Protein AF-A0A078IXD8-F1 (afdb_monomer_lite)

Sequence (171 aa):
MKLCVIGGDSLTDLERWVRKYFDGVKDGPKSMHAINPPKPIWDASKLHVIESVEGLTALQLVWMLPPYSENNHLEMPEVYLIEVLSNQSKESLYGFFKEKDWVADIEVSLEGHLGDYRSGGRLFSFSLYLTNSGLKKVTYSITHMPYFLHLYLSFEILCQELMITIDLTEV

Organism: Brassica napus (NCBI:txid3708)

pLDDT: mean 75.63, std 16.75, range [35.41, 97.75]

Secondary structure (DSSP, 8-state):
-------SS-HHHHHHHHHHHHTTPPP--S------PPSSSS-TTPEEEEE-SSS--EEEEEEEEPPPPTTTTTT-HHHHHHHHHT--STTSHHHHHHHTT-EEEEEEEEES-TT-TTSS-EEEEEEEEE-HHHHHHHHHHTTTHHHHHHHHH--TTSTTSEEEEEEE---

Foldseek 3Di:
DDDDDDDPDDPVVVVVVCCVPPVPPDDDDPDDDQPQQPPPVDDQVDEAEAEDPVQWWKKKKKFWAQADDPPCLVVPVVVVVQCQQQDCDCPHPNVVCVVVQFAPHKHWDKADDRPCNRDNTIMTMIMGGGDPRNVVVCVVQVVCVLVVCCVVPVDPPGSPRIYIYIHDYDD

Radius of gyration: 21.84 Å; chains: 1; bounding box: 55×35×58 Å

InterPro domains:
  IPR007863 Peptidase M16, C-terminal [PF05193] (1-139)
  IPR011249 Metalloenzyme, LuxS/M16 peptidase-like [SSF63411] (44-139)
  IPR050626 Peptidase M16 [PTHR43690] (1-151)

Structure (mmCIF, N/CA/C/O backbone):
data_AF-A0A078IXD8-F1
#
_entry.id   AF-A0A078IXD8-F1
#
loop_
_atom_site.group_PDB
_atom_site.id
_atom_site.type_symbol
_atom_site.label_atom_id
_atom_site.label_alt_id
_atom_site.label_comp_id
_atom_site.label_asym_id
_atom_site.label_entity_id
_atom_site.label_seq_id
_atom_site.pdbx_PDB_ins_code
_atom_site.Cartn_x
_atom_site.Cartn_y
_atom_site.Cartn_z
_atom_site.occupancy
_atom_site.B_iso_or_equiv
_atom_site.auth_seq_id
_atom_site.auth_comp_id
_atom_site.auth_asym_id
_atom_site.auth_atom_id
_atom_site.pdbx_PDB_model_num
ATOM 1 N N . MET A 1 1 ? 8.658 -3.491 -25.432 1.00 74.88 1 MET A N 1
ATOM 2 C CA . MET A 1 1 ? 9.261 -4.406 -24.436 1.00 74.88 1 MET A CA 1
ATOM 3 C C . MET A 1 1 ? 10.219 -3.601 -23.563 1.00 74.88 1 MET A C 1
ATOM 5 O O . MET A 1 1 ? 10.800 -2.657 -24.082 1.00 74.88 1 MET A O 1
ATOM 9 N N . LYS A 1 2 ? 10.357 -3.919 -22.270 1.00 84.88 2 LYS A N 1
ATOM 10 C CA . LYS A 1 2 ? 11.410 -3.371 -21.392 1.00 84.88 2 LYS A CA 1
ATOM 11 C C . LYS A 1 2 ? 12.327 -4.537 -20.995 1.00 84.88 2 LYS A C 1
ATOM 13 O O . LYS A 1 2 ? 11.805 -5.599 -20.674 1.00 84.88 2 LYS A O 1
ATOM 18 N N . LEU A 1 3 ? 13.646 -4.357 -21.050 1.00 90.38 3 LEU A N 1
ATOM 19 C CA . LEU A 1 3 ? 14.651 -5.366 -20.690 1.00 90.38 3 LEU A CA 1
ATOM 20 C C . LEU A 1 3 ? 15.653 -4.734 -19.719 1.00 90.38 3 LEU A C 1
ATOM 22 O O . LEU A 1 3 ? 16.122 -3.626 -19.967 1.00 90.38 3 LEU A O 1
ATOM 26 N N . CYS A 1 4 ? 15.981 -5.442 -18.642 1.00 93.62 4 CYS A N 1
ATOM 27 C CA . CYS A 1 4 ? 17.059 -5.092 -17.722 1.00 93.62 4 CYS A CA 1
ATOM 28 C C . CYS A 1 4 ? 18.039 -6.270 -17.670 1.00 93.62 4 CYS A C 1
ATOM 30 O O . CYS A 1 4 ? 17.603 -7.414 -17.540 1.00 93.62 4 CYS A O 1
ATOM 32 N N . VAL A 1 5 ? 19.339 -6.001 -17.800 1.00 93.12 5 VAL A N 1
ATOM 33 C CA . VAL A 1 5 ? 20.407 -7.007 -17.711 1.00 93.12 5 VAL A CA 1
ATOM 34 C C . VAL A 1 5 ? 21.386 -6.565 -16.634 1.00 93.12 5 VAL A C 1
ATOM 36 O O . VAL A 1 5 ? 21.842 -5.424 -16.648 1.00 93.12 5 VAL A O 1
ATOM 39 N N . ILE A 1 6 ? 21.698 -7.470 -15.708 1.00 94.88 6 ILE A N 1
ATOM 40 C CA . ILE A 1 6 ? 22.626 -7.240 -14.598 1.00 94.88 6 ILE A CA 1
ATOM 41 C C . ILE A 1 6 ? 23.730 -8.292 -14.698 1.00 94.88 6 ILE A C 1
ATOM 43 O O . ILE A 1 6 ? 23.442 -9.483 -14.806 1.00 94.88 6 ILE A O 1
ATOM 47 N N . GLY A 1 7 ? 24.986 -7.855 -14.671 1.00 94.69 7 GLY A N 1
ATOM 48 C CA . GLY A 1 7 ? 26.160 -8.721 -14.748 1.00 94.69 7 GLY A CA 1
ATOM 49 C C . GLY A 1 7 ? 27.401 -8.021 -14.201 1.00 94.69 7 GLY A C 1
ATOM 50 O O . GLY A 1 7 ? 27.381 -6.812 -13.982 1.00 94.69 7 GLY A O 1
ATOM 51 N N . GLY A 1 8 ? 28.462 -8.791 -13.950 1.00 96.25 8 GLY A N 1
ATOM 52 C CA . GLY A 1 8 ? 29.749 -8.260 -13.478 1.00 96.25 8 GLY A CA 1
ATOM 53 C C . GLY A 1 8 ? 30.640 -7.695 -14.590 1.00 96.25 8 GLY A C 1
ATOM 54 O O . GLY A 1 8 ? 31.680 -7.110 -14.300 1.00 96.25 8 GLY A O 1
ATOM 55 N N . ASP A 1 9 ? 30.251 -7.892 -15.850 1.00 97.50 9 ASP A N 1
ATOM 56 C CA . ASP A 1 9 ? 30.973 -7.418 -17.027 1.00 97.50 9 ASP A CA 1
ATOM 57 C C . ASP A 1 9 ? 30.812 -5.906 -17.247 1.00 97.50 9 ASP A C 1
ATOM 59 O O 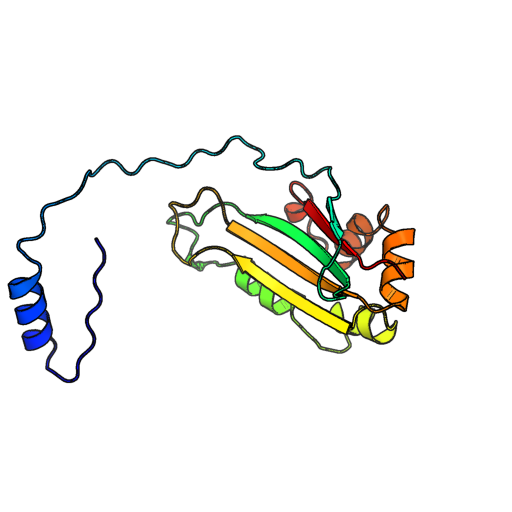. ASP A 1 9 ? 29.956 -5.239 -16.661 1.00 97.50 9 ASP A O 1
ATOM 63 N N . SER A 1 10 ? 31.636 -5.353 -18.140 1.00 97.50 10 SER A N 1
ATOM 64 C CA . SER A 1 10 ? 31.541 -3.941 -18.504 1.00 97.50 10 SER A CA 1
ATOM 65 C C . SER A 1 10 ? 30.205 -3.622 -19.188 1.00 97.50 10 SER A C 1
ATOM 67 O O . SER A 1 10 ? 29.642 -4.455 -19.900 1.00 97.50 10 SER A O 1
ATOM 69 N N . LEU A 1 11 ? 29.721 -2.380 -19.051 1.00 97.56 11 LEU A N 1
ATOM 70 C CA . LEU A 1 11 ? 28.500 -1.931 -19.738 1.00 97.56 11 LEU A CA 1
ATOM 71 C C . LEU A 1 11 ? 28.574 -2.141 -21.257 1.00 97.56 11 LEU A C 1
ATOM 73 O O . LEU A 1 11 ? 27.574 -2.491 -21.875 1.00 97.56 11 LEU A O 1
ATOM 77 N N . THR A 1 12 ? 29.763 -1.996 -21.845 1.00 97.75 12 THR A N 1
ATOM 78 C CA . THR A 1 12 ? 30.008 -2.247 -23.269 1.00 97.75 12 THR A CA 1
ATOM 79 C C . THR A 1 12 ? 29.774 -3.711 -23.641 1.00 97.75 12 THR A C 1
ATOM 81 O O . THR A 1 12 ? 29.165 -4.006 -24.672 1.00 97.75 12 THR A O 1
ATOM 84 N N . ASP A 1 13 ? 30.244 -4.647 -22.813 1.00 97.69 13 ASP A N 1
ATOM 85 C CA . ASP A 1 13 ? 30.052 -6.079 -23.047 1.00 97.69 13 ASP A CA 1
ATOM 86 C C . ASP A 1 13 ? 28.582 -6.475 -22.879 1.00 97.69 13 ASP A C 1
ATOM 88 O O . ASP A 1 13 ? 28.047 -7.203 -23.724 1.00 97.69 13 ASP A O 1
ATOM 92 N N . LEU A 1 14 ? 27.922 -5.937 -21.848 1.00 97.69 14 LEU A N 1
ATOM 93 C CA . LEU A 1 14 ? 26.495 -6.139 -21.604 1.00 97.69 14 LEU A CA 1
ATOM 94 C C . LEU A 1 14 ? 25.646 -5.587 -22.759 1.00 97.69 14 LEU A C 1
ATOM 96 O O . LEU A 1 14 ? 24.780 -6.299 -23.269 1.00 97.69 14 LEU A O 1
ATOM 100 N N . GLU A 1 15 ? 25.922 -4.370 -23.239 1.00 96.88 15 GLU A N 1
ATOM 101 C CA . GLU A 1 15 ? 25.230 -3.786 -24.396 1.00 96.88 15 GLU A CA 1
ATOM 102 C C . GLU A 1 15 ? 25.420 -4.649 -25.648 1.00 96.88 15 GLU A C 1
ATOM 104 O O . GLU A 1 15 ? 24.452 -4.960 -26.349 1.00 96.88 15 GLU A O 1
ATOM 109 N N . ARG A 1 16 ? 26.657 -5.087 -25.920 1.00 97.50 16 ARG A N 1
ATOM 110 C CA . ARG A 1 16 ? 26.962 -5.951 -27.068 1.00 97.50 16 ARG A CA 1
ATOM 111 C C . ARG A 1 16 ? 26.147 -7.242 -27.027 1.00 97.50 16 ARG A C 1
ATOM 113 O O . ARG A 1 16 ? 25.663 -7.685 -28.068 1.00 97.50 16 ARG A O 1
ATOM 120 N N . TRP A 1 17 ? 25.998 -7.863 -25.858 1.00 96.62 17 TRP A N 1
ATOM 121 C CA . TRP A 1 17 ? 25.182 -9.069 -25.713 1.00 96.62 17 TRP A CA 1
ATOM 122 C C . TRP A 1 17 ? 23.694 -8.786 -25.886 1.00 96.62 17 TRP A C 1
ATOM 124 O O . TRP A 1 17 ? 23.031 -9.534 -26.602 1.00 96.62 17 TRP A O 1
ATOM 134 N N . VAL A 1 18 ? 23.182 -7.698 -25.303 1.00 96.81 18 VAL A N 1
ATOM 135 C CA . VAL A 1 18 ? 21.783 -7.289 -25.485 1.00 96.81 18 VAL A CA 1
ATOM 136 C C . VAL A 1 18 ? 21.466 -7.133 -26.969 1.00 96.81 18 VAL A C 1
ATOM 138 O O . VAL A 1 18 ? 20.537 -7.768 -27.458 1.00 96.81 18 VAL A O 1
ATOM 141 N N . ARG A 1 19 ? 22.286 -6.388 -27.713 1.00 95.81 19 ARG A N 1
ATOM 142 C CA . ARG A 1 19 ? 22.107 -6.223 -29.162 1.00 95.81 19 ARG A CA 1
ATOM 143 C C . ARG A 1 19 ? 22.148 -7.558 -29.896 1.00 95.81 19 ARG A C 1
ATOM 145 O O . ARG A 1 19 ? 21.222 -7.906 -30.622 1.00 95.81 19 ARG A O 1
ATOM 152 N N . LYS A 1 20 ? 23.181 -8.366 -29.630 1.00 96.94 20 LYS A N 1
ATOM 153 C CA . LYS A 1 20 ? 23.372 -9.672 -30.277 1.00 96.94 20 LYS A CA 1
ATOM 154 C C . LYS A 1 20 ? 22.151 -10.588 -30.144 1.00 96.94 20 LYS A C 1
ATOM 156 O O . L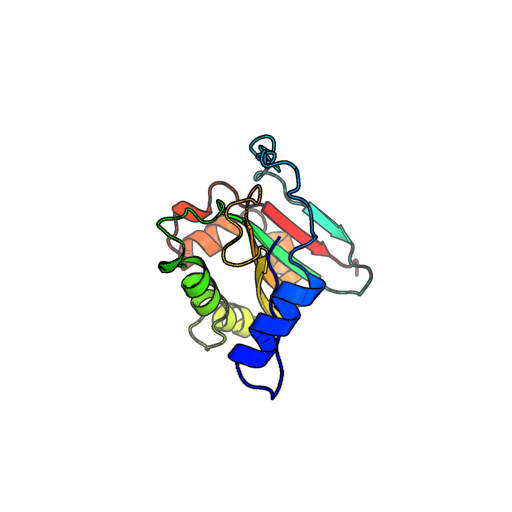YS A 1 20 ? 21.834 -11.293 -31.099 1.00 96.94 20 LYS A O 1
ATOM 161 N N . TYR A 1 21 ? 21.511 -10.621 -28.977 1.00 95.50 21 TYR A N 1
ATOM 162 C CA . TYR A 1 21 ? 20.436 -11.577 -28.701 1.00 95.50 21 TYR A CA 1
ATOM 163 C C . TYR A 1 21 ? 19.025 -10.995 -28.847 1.00 95.50 21 TYR A C 1
ATOM 165 O O . TYR A 1 21 ? 18.096 -11.763 -29.089 1.00 95.50 21 TYR A O 1
ATOM 173 N N . PHE A 1 22 ? 18.847 -9.675 -28.740 1.00 94.56 22 PHE A N 1
ATOM 174 C CA . PHE A 1 22 ? 17.521 -9.047 -28.709 1.00 94.56 22 PHE A CA 1
ATOM 175 C C . PHE A 1 22 ? 17.220 -8.115 -29.893 1.00 94.56 22 PHE A C 1
ATOM 177 O O . PHE A 1 22 ? 16.048 -7.795 -30.087 1.00 94.56 22 PHE A O 1
ATOM 184 N N . ASP A 1 23 ? 18.192 -7.746 -30.742 1.00 93.75 23 ASP A N 1
ATOM 185 C CA . ASP A 1 23 ? 17.931 -6.875 -31.911 1.00 93.75 23 ASP A CA 1
ATOM 186 C C . ASP A 1 23 ? 16.960 -7.510 -32.924 1.00 93.75 23 ASP A C 1
ATOM 188 O O . ASP A 1 23 ? 16.258 -6.812 -33.653 1.00 93.75 23 ASP A O 1
ATOM 192 N N . GLY A 1 24 ? 16.885 -8.844 -32.968 1.00 93.12 24 GLY A N 1
ATOM 193 C CA . GLY A 1 24 ? 15.976 -9.575 -33.857 1.00 93.12 24 GLY A CA 1
ATOM 194 C C . GLY A 1 24 ? 14.512 -9.617 -33.398 1.00 93.12 24 GLY A C 1
ATOM 195 O O . GLY A 1 24 ? 13.671 -10.178 -34.107 1.00 93.12 24 GLY A O 1
ATOM 196 N N . VAL A 1 25 ? 14.184 -9.078 -32.219 1.00 91.50 25 VAL A N 1
ATOM 197 C CA . VAL A 1 25 ? 12.817 -9.101 -31.683 1.00 91.50 25 VAL A CA 1
ATOM 198 C C . VAL A 1 25 ? 11.955 -8.093 -32.443 1.00 91.50 25 VAL A C 1
ATOM 200 O O . VAL A 1 25 ? 12.203 -6.892 -32.412 1.00 91.50 25 VAL A O 1
ATOM 203 N N . LYS A 1 26 ? 10.919 -8.586 -33.129 1.00 89.50 26 LYS A N 1
ATOM 204 C CA . LYS A 1 26 ? 9.980 -7.743 -33.880 1.00 89.50 26 LYS A CA 1
ATOM 205 C C . LYS A 1 26 ? 9.146 -6.877 -32.938 1.00 89.50 26 LYS A C 1
ATOM 207 O O . LYS A 1 26 ? 8.726 -7.333 -31.874 1.00 89.50 26 LYS A O 1
ATOM 212 N N . ASP A 1 27 ? 8.832 -5.666 -33.387 1.00 85.44 27 ASP A N 1
ATOM 213 C CA . ASP A 1 27 ? 7.877 -4.802 -32.702 1.00 85.44 27 ASP A CA 1
ATOM 214 C C . ASP A 1 27 ? 6.507 -5.484 -32.589 1.00 85.44 27 ASP A C 1
ATOM 216 O O . ASP A 1 27 ? 5.971 -6.031 -33.556 1.00 85.44 27 ASP A O 1
ATOM 220 N N . GLY A 1 28 ? 5.931 -5.426 -31.388 1.00 78.31 28 GLY A N 1
ATOM 221 C CA . GLY A 1 28 ? 4.533 -5.774 -31.167 1.00 78.31 28 GLY A CA 1
ATOM 222 C C . GLY A 1 28 ? 3.583 -4.668 -31.648 1.00 78.31 28 GLY A C 1
ATOM 223 O O . GLY A 1 28 ? 4.025 -3.598 -32.081 1.00 78.31 28 GLY A O 1
ATOM 224 N N . PRO A 1 29 ? 2.262 -4.884 -31.543 1.00 79.62 29 PRO A N 1
ATOM 225 C CA . PRO A 1 29 ? 1.269 -3.854 -31.828 1.00 79.62 29 PRO A CA 1
ATOM 226 C C . PRO A 1 29 ? 1.564 -2.571 -31.036 1.00 79.62 29 PRO A C 1
ATOM 228 O O . PRO A 1 29 ? 1.723 -2.608 -29.816 1.00 79.62 29 PRO A O 1
ATOM 23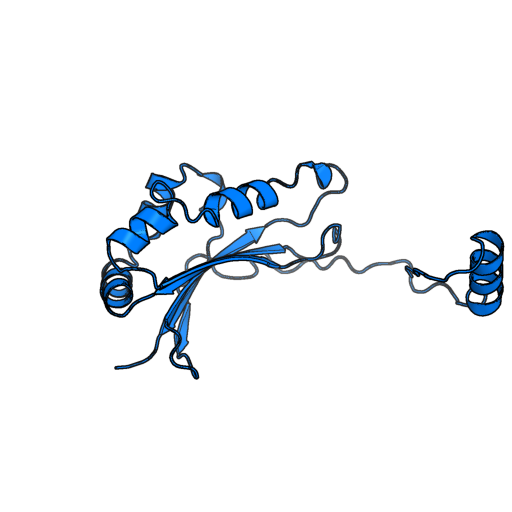1 N N . LYS A 1 30 ? 1.632 -1.425 -31.728 1.00 69.06 30 LYS A N 1
ATOM 232 C CA . LYS A 1 30 ? 1.873 -0.111 -31.100 1.00 69.06 30 LYS A CA 1
ATOM 233 C C . LYS A 1 30 ? 0.645 0.431 -30.364 1.00 69.06 30 LYS A C 1
ATOM 235 O O . LYS A 1 30 ? 0.781 1.305 -29.512 1.00 69.06 30 LYS A O 1
ATOM 240 N N . SER A 1 31 ? -0.549 -0.064 -30.697 1.00 65.19 31 SER A N 1
ATOM 241 C CA . SER A 1 31 ? -1.790 0.326 -30.037 1.00 65.19 31 SER A CA 1
ATOM 242 C C . SER A 1 31 ? -1.926 -0.420 -28.718 1.00 65.19 31 SER A C 1
ATOM 244 O O . SER A 1 31 ? -2.282 -1.597 -28.672 1.00 65.19 31 SER A O 1
ATOM 246 N N . MET A 1 32 ? -1.638 0.289 -27.641 1.00 59.81 32 MET A N 1
ATOM 247 C CA . MET A 1 32 ? -1.989 -0.139 -26.301 1.00 59.81 32 MET A CA 1
ATOM 248 C C . MET A 1 32 ? -3.493 0.075 -26.116 1.00 59.81 32 MET A C 1
ATOM 250 O O . MET A 1 32 ? -3.986 1.180 -26.340 1.00 59.81 32 MET A O 1
ATOM 254 N N . HIS A 1 33 ? -4.236 -0.968 -25.752 1.00 62.53 33 HIS A N 1
ATOM 255 C CA . HIS A 1 33 ? -5.642 -0.799 -25.402 1.00 62.53 33 HIS A CA 1
ATOM 256 C C . HIS A 1 33 ? -5.714 -0.006 -24.099 1.00 62.53 33 HIS A C 1
ATOM 258 O O . HIS A 1 33 ? -5.255 -0.482 -23.063 1.00 62.53 33 HIS A O 1
ATOM 264 N N . ALA A 1 34 ? -6.259 1.209 -24.153 1.00 61.84 34 ALA A N 1
ATOM 265 C CA . ALA A 1 34 ? -6.650 1.908 -22.941 1.00 61.84 34 ALA A CA 1
ATOM 266 C C . ALA A 1 34 ? -7.716 1.053 -22.246 1.00 61.84 34 ALA A C 1
ATOM 268 O O . ALA A 1 34 ? -8.784 0.804 -22.812 1.00 61.84 34 ALA A O 1
ATOM 269 N N . ILE A 1 35 ? -7.404 0.558 -21.049 1.00 64.19 35 ILE A N 1
ATOM 270 C CA . ILE A 1 35 ? -8.396 -0.100 -20.209 1.00 64.19 35 ILE A CA 1
ATOM 271 C C . ILE A 1 35 ? -9.262 1.027 -19.654 1.00 64.19 35 ILE A C 1
ATOM 273 O O . ILE A 1 35 ? -8.840 1.767 -18.772 1.00 64.19 35 ILE A O 1
ATOM 277 N N . ASN A 1 36 ? -10.457 1.178 -20.219 1.00 65.62 36 ASN A N 1
ATOM 278 C CA . ASN A 1 36 ? -11.477 2.106 -19.744 1.00 65.62 36 ASN A CA 1
ATOM 279 C C . ASN A 1 36 ? -12.536 1.288 -18.999 1.00 65.62 36 ASN A C 1
ATOM 281 O O . ASN A 1 36 ? -13.545 0.918 -19.608 1.00 65.62 36 ASN A O 1
ATOM 285 N N . PRO A 1 37 ? -12.301 0.921 -17.727 1.00 64.88 37 PRO A N 1
ATOM 286 C CA . PRO A 1 37 ? -13.302 0.190 -16.975 1.00 64.88 37 PRO A CA 1
ATOM 287 C C . PRO A 1 37 ? -14.555 1.069 -16.803 1.00 64.88 37 PRO A C 1
ATOM 289 O O . PRO A 1 37 ? -14.443 2.302 -16.773 1.00 64.88 37 PRO A O 1
ATOM 292 N N . PRO A 1 38 ? -15.753 0.468 -16.706 1.00 65.38 38 PRO A N 1
ATOM 293 C CA . PRO A 1 38 ? -16.954 1.213 -16.353 1.00 65.38 38 PRO A CA 1
ATOM 294 C C . PRO A 1 38 ? -16.732 1.939 -15.021 1.00 65.38 38 PRO A C 1
ATOM 296 O O . PRO A 1 38 ? -16.156 1.376 -14.092 1.00 65.38 38 PRO A O 1
ATOM 299 N N . LYS A 1 39 ? -17.154 3.204 -14.949 1.00 68.06 39 LYS A N 1
ATOM 300 C CA . LYS A 1 39 ? -17.060 4.014 -13.732 1.00 68.06 39 LYS A CA 1
ATOM 301 C C . LYS A 1 39 ? -18.438 4.117 -13.066 1.00 68.06 39 LYS A C 1
ATOM 303 O O . LYS A 1 39 ? -19.379 4.509 -13.763 1.00 68.06 39 LYS A O 1
ATOM 308 N N . PRO A 1 40 ? -18.559 3.827 -11.756 1.00 67.88 40 PRO A N 1
ATOM 309 C CA . PRO A 1 40 ? -17.518 3.301 -10.863 1.00 67.88 40 PRO A CA 1
ATOM 310 C C . PRO A 1 40 ? -17.296 1.785 -11.059 1.00 67.88 40 PRO A C 1
ATOM 312 O O . PRO A 1 40 ? -18.206 1.076 -11.488 1.00 67.88 40 PRO A O 1
ATOM 315 N N . ILE A 1 41 ? -16.089 1.284 -10.755 1.00 68.88 41 ILE A N 1
ATOM 316 C CA . ILE A 1 41 ? -15.757 -0.154 -10.892 1.00 68.88 41 ILE A CA 1
ATOM 317 C C . ILE A 1 41 ? -16.507 -0.994 -9.842 1.00 68.88 41 ILE A C 1
ATOM 319 O O . ILE A 1 41 ? -16.845 -2.149 -10.096 1.00 68.88 41 ILE A O 1
ATOM 323 N N . TRP A 1 42 ? -16.813 -0.398 -8.688 1.00 72.38 42 TRP A N 1
ATOM 324 C CA . TRP A 1 42 ? -17.646 -0.974 -7.635 1.00 72.38 42 TRP A CA 1
ATOM 325 C C . TRP A 1 42 ? -18.631 0.056 -7.081 1.00 72.38 42 TRP A C 1
ATOM 327 O O . TRP A 1 42 ? -18.502 1.259 -7.294 1.00 72.38 42 TRP A O 1
ATOM 337 N N . ASP A 1 43 ? -19.616 -0.424 -6.332 1.00 73.75 43 ASP A N 1
ATOM 338 C CA . ASP A 1 43 ? -20.565 0.429 -5.628 1.00 73.75 43 ASP A CA 1
ATOM 339 C C . ASP A 1 43 ? -19.996 0.817 -4.256 1.00 73.75 43 ASP A C 1
ATOM 341 O O . ASP A 1 43 ? -20.024 0.023 -3.318 1.00 73.75 43 ASP A O 1
ATOM 345 N N . ALA A 1 44 ? -19.483 2.044 -4.139 1.00 67.62 44 ALA A N 1
ATOM 346 C CA . ALA A 1 44 ? -18.911 2.572 -2.896 1.00 67.62 44 ALA A CA 1
ATOM 347 C C . ALA A 1 44 ? -19.937 2.696 -1.747 1.00 67.62 44 ALA A C 1
ATOM 349 O O . ALA A 1 44 ? -19.571 2.946 -0.606 1.00 67.62 44 ALA A O 1
ATOM 350 N N . SER A 1 45 ? -21.235 2.508 -2.011 1.00 65.88 45 SER A N 1
ATOM 351 C CA . SER A 1 45 ? -22.255 2.493 -0.957 1.00 65.88 45 SER A CA 1
ATOM 352 C C . SER A 1 45 ? -22.432 1.124 -0.289 1.00 65.88 45 SER A C 1
ATOM 354 O O . SER A 1 45 ? -23.207 1.005 0.664 1.00 65.88 45 SER A O 1
ATOM 356 N N . LYS A 1 46 ? -21.733 0.083 -0.765 1.00 69.56 46 LYS A N 1
ATOM 357 C CA . LYS A 1 46 ? -21.900 -1.287 -0.271 1.00 69.56 46 LYS A CA 1
ATOM 358 C C . LYS A 1 46 ? -20.827 -1.694 0.731 1.00 69.56 46 LYS A C 1
ATOM 360 O O . LYS A 1 46 ? -19.629 -1.544 0.508 1.00 69.56 46 LYS A O 1
ATOM 365 N N . LEU A 1 47 ? -21.311 -2.281 1.822 1.00 74.88 47 LEU A N 1
ATOM 366 C CA . LEU A 1 47 ? -20.520 -3.048 2.770 1.00 74.88 47 LEU A CA 1
ATOM 367 C C . LEU A 1 47 ? -20.425 -4.494 2.279 1.00 74.88 47 LEU A C 1
ATOM 369 O O . LEU A 1 47 ? -21.454 -5.146 2.079 1.00 74.88 47 LEU A O 1
ATOM 373 N N . HIS A 1 48 ? -19.209 -5.000 2.130 1.00 77.81 48 HIS A N 1
ATOM 374 C CA . HIS A 1 48 ? -18.961 -6.400 1.813 1.00 77.81 48 HIS A CA 1
ATOM 375 C C . HIS A 1 48 ? -18.586 -7.148 3.087 1.00 77.81 48 HIS A C 1
ATOM 377 O O . HIS A 1 48 ? -17.591 -6.817 3.717 1.00 77.81 48 HIS A O 1
ATOM 383 N N . VAL A 1 49 ? -19.383 -8.142 3.477 1.00 81.25 49 VAL A N 1
ATOM 384 C CA . VAL A 1 49 ? -19.047 -9.042 4.587 1.00 81.25 49 VAL A CA 1
ATOM 385 C C . VAL A 1 49 ? -18.606 -10.371 3.994 1.00 81.25 49 VAL A C 1
ATOM 387 O O . VAL A 1 49 ? -19.320 -10.944 3.170 1.00 81.25 49 VAL A O 1
ATOM 390 N N . ILE A 1 50 ? -17.419 -10.815 4.378 1.00 83.25 50 ILE A N 1
ATOM 391 C CA . ILE A 1 50 ? -16.771 -12.041 3.920 1.00 83.25 50 ILE A CA 1
ATOM 392 C C . ILE A 1 50 ? -16.543 -12.920 5.153 1.00 83.25 50 ILE A C 1
ATOM 394 O O . ILE A 1 50 ? -16.373 -12.403 6.255 1.00 83.25 50 ILE A O 1
ATOM 398 N N . GLU A 1 51 ? -16.646 -14.235 4.980 1.00 81.56 51 GLU A N 1
ATOM 399 C CA . GLU A 1 51 ? -16.365 -15.196 6.043 1.00 81.56 51 GLU A CA 1
ATOM 400 C C . GLU A 1 51 ? -14.916 -15.676 5.938 1.00 81.56 51 GLU A C 1
ATOM 402 O O . GLU A 1 51 ? -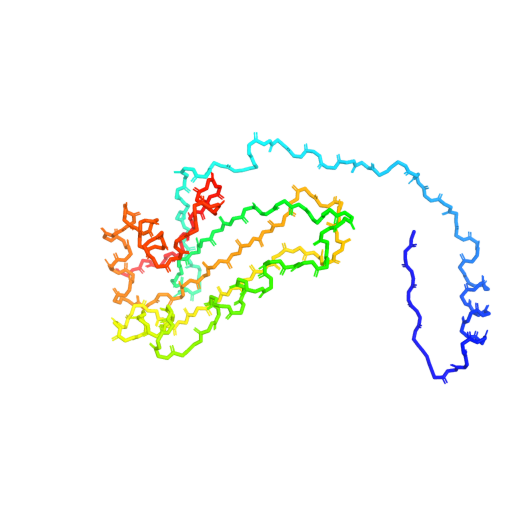14.491 -16.161 4.881 1.00 81.56 51 GLU A O 1
ATOM 407 N N . SER A 1 52 ? -14.175 -15.562 7.040 1.00 80.56 52 SER A N 1
ATOM 408 C CA . SER A 1 52 ? -12.752 -15.883 7.051 1.00 80.56 52 SER A CA 1
ATOM 409 C C . SER A 1 52 ? -12.539 -17.375 7.227 1.00 80.56 52 SER A C 1
ATOM 411 O O . SER A 1 52 ? -13.003 -17.976 8.196 1.00 80.56 52 SER A O 1
ATOM 413 N N . VAL A 1 53 ? -11.750 -17.977 6.339 1.00 79.88 53 VAL A N 1
ATOM 414 C CA . VAL A 1 53 ? -11.389 -19.399 6.447 1.00 79.88 53 VAL A CA 1
ATOM 415 C C . VAL A 1 53 ? -10.340 -19.631 7.544 1.00 79.88 53 VAL A C 1
ATOM 417 O O . VAL A 1 53 ? -10.311 -20.695 8.159 1.00 79.88 53 VAL A O 1
ATOM 420 N N . GLU A 1 54 ? -9.487 -18.641 7.817 1.00 76.81 54 GLU A N 1
ATOM 421 C CA . GLU A 1 54 ? -8.319 -18.780 8.703 1.00 76.81 54 GLU A CA 1
ATOM 422 C C . GLU A 1 54 ? -8.525 -18.166 10.096 1.00 76.81 54 GLU A C 1
ATOM 424 O O . GLU A 1 54 ? -7.588 -18.073 10.888 1.00 76.81 54 GLU A O 1
ATOM 429 N N . GLY A 1 55 ? -9.753 -17.762 10.432 1.00 71.56 55 GLY A N 1
ATOM 430 C CA . GLY A 1 55 ? -10.045 -17.165 11.736 1.00 71.56 55 GLY A CA 1
ATOM 431 C C . GLY A 1 55 ? -9.573 -15.724 11.889 1.00 71.56 55 GLY A C 1
ATOM 432 O O . GLY A 1 55 ? -9.498 -15.225 13.013 1.00 71.56 55 GLY A O 1
ATOM 433 N N . LEU A 1 56 ? -9.252 -15.056 10.783 1.00 78.06 56 LEU A N 1
ATOM 434 C CA . LEU A 1 56 ? -8.805 -13.677 10.786 1.00 78.06 56 LEU A CA 1
ATOM 435 C C . LEU A 1 56 ? -10.016 -12.743 10.772 1.00 78.06 56 LEU A C 1
ATOM 437 O O . LEU A 1 56 ? -10.899 -12.853 9.933 1.00 78.06 56 LEU A O 1
ATOM 441 N N . THR A 1 57 ? -10.058 -11.805 11.714 1.00 86.44 57 THR A N 1
ATOM 442 C CA . THR A 1 57 ? -11.094 -10.772 11.737 1.00 86.44 57 THR A CA 1
ATOM 443 C C . THR A 1 57 ? -10.481 -9.443 11.330 1.00 86.44 57 THR A C 1
ATOM 445 O O . THR A 1 57 ? -9.633 -8.906 12.047 1.00 86.44 57 THR A O 1
ATOM 448 N N . ALA A 1 58 ? -10.917 -8.889 10.203 1.00 87.12 58 ALA A N 1
ATOM 449 C CA . ALA A 1 58 ? -10.390 -7.628 9.698 1.00 87.12 58 ALA A CA 1
ATOM 450 C C . ALA A 1 58 ? -11.490 -6.699 9.194 1.00 87.12 58 ALA A C 1
ATOM 452 O O . ALA A 1 58 ? -12.469 -7.121 8.584 1.00 87.12 58 ALA A O 1
ATOM 453 N N . LEU A 1 59 ? -11.294 -5.405 9.433 1.00 86.94 59 LEU A N 1
ATOM 454 C CA . LEU A 1 59 ? -12.014 -4.336 8.752 1.00 86.94 59 LEU A CA 1
ATOM 455 C C . LEU A 1 59 ? -11.060 -3.704 7.744 1.00 86.94 59 LEU A C 1
ATOM 457 O O . LEU A 1 59 ? -10.052 -3.123 8.135 1.00 86.94 59 LEU A O 1
ATOM 461 N N . GLN A 1 60 ? -11.397 -3.788 6.466 1.00 85.81 60 GLN A N 1
ATOM 462 C CA . GLN A 1 60 ? -10.630 -3.216 5.374 1.00 85.81 60 GLN A CA 1
ATOM 463 C C . GLN A 1 60 ? -11.398 -2.053 4.746 1.00 85.81 60 GLN A C 1
ATOM 465 O O . GLN A 1 60 ? -12.551 -2.175 4.331 1.00 85.81 60 GLN A O 1
ATOM 470 N N . LEU A 1 61 ? -10.736 -0.906 4.676 1.00 84.00 61 LEU A N 1
ATOM 471 C CA . LEU A 1 61 ? -11.201 0.289 3.990 1.00 84.00 61 LEU A CA 1
ATOM 472 C C . LEU A 1 61 ? -10.429 0.402 2.684 1.00 84.00 61 LEU A C 1
ATOM 474 O O . LEU A 1 61 ? -9.201 0.421 2.704 1.00 84.00 61 LEU A O 1
ATOM 478 N N . VAL A 1 62 ? -11.136 0.442 1.561 1.00 81.88 62 VAL A N 1
ATOM 479 C CA . VAL A 1 62 ? -10.538 0.363 0.229 1.00 81.88 62 VAL A CA 1
ATOM 480 C C . VAL A 1 62 ? -10.982 1.547 -0.613 1.00 81.88 62 VAL A C 1
ATOM 482 O O . VAL A 1 62 ? -12.169 1.850 -0.706 1.00 81.88 62 VAL A O 1
ATOM 485 N N . TRP A 1 63 ? -10.027 2.189 -1.273 1.00 82.12 63 TRP A N 1
ATOM 486 C CA . TRP A 1 63 ? -10.254 3.304 -2.180 1.00 82.12 63 TRP A CA 1
ATOM 487 C C . TRP A 1 63 ? -9.631 3.026 -3.538 1.00 82.12 63 TRP A C 1
ATOM 489 O O . TRP A 1 63 ? -8.531 2.476 -3.641 1.00 82.12 63 TRP A O 1
ATOM 499 N N . MET A 1 64 ? -10.312 3.474 -4.590 1.00 78.75 64 MET A N 1
ATOM 500 C CA . MET A 1 64 ? -9.721 3.532 -5.917 1.00 78.75 64 MET A CA 1
ATOM 501 C C . MET A 1 64 ? -9.030 4.878 -6.092 1.00 78.75 64 MET A C 1
ATOM 503 O O . MET A 1 64 ? -9.666 5.926 -6.104 1.00 78.75 64 MET A O 1
ATOM 507 N N . LEU A 1 65 ? -7.712 4.859 -6.236 1.00 78.38 65 LEU A N 1
ATOM 508 C CA . LEU A 1 65 ? -6.956 6.036 -6.630 1.00 78.38 65 LEU A CA 1
ATOM 509 C C . LEU A 1 65 ? -6.852 6.090 -8.160 1.00 78.38 65 LEU A C 1
ATOM 511 O O . LEU A 1 65 ? -6.723 5.049 -8.817 1.00 78.38 65 LEU A O 1
ATOM 515 N N . PRO A 1 66 ? -6.848 7.293 -8.760 1.00 74.25 66 PRO A N 1
ATOM 516 C CA . PRO A 1 66 ? -6.585 7.431 -10.185 1.00 74.25 66 PRO A CA 1
ATOM 517 C C . PRO A 1 66 ? -5.181 6.899 -10.523 1.00 74.25 66 PRO A C 1
ATOM 519 O O . PRO A 1 66 ? -4.292 6.926 -9.661 1.00 74.25 66 PRO A O 1
ATOM 522 N N . PRO A 1 67 ? -4.936 6.433 -11.760 1.00 73.38 67 PRO A N 1
ATOM 523 C CA . PRO A 1 67 ? -3.588 6.077 -12.199 1.00 73.38 67 PRO A CA 1
ATOM 524 C C . PRO A 1 67 ? -2.649 7.287 -12.100 1.00 73.38 67 PRO A C 1
ATOM 526 O O . PRO A 1 67 ? -3.095 8.439 -12.116 1.00 73.38 67 PRO A O 1
ATOM 529 N N . TYR A 1 68 ? -1.340 7.040 -12.004 1.00 72.56 68 TYR A N 1
ATOM 530 C CA . TYR A 1 68 ? -0.366 8.130 -12.071 1.00 72.56 68 TYR A CA 1
ATOM 531 C C . TYR A 1 68 ? -0.487 8.849 -13.414 1.00 72.56 68 TYR A C 1
ATOM 533 O O . TYR A 1 68 ? -0.526 8.212 -14.468 1.00 72.56 68 TYR A O 1
ATOM 541 N N . SER A 1 69 ? -0.507 10.177 -13.381 1.00 67.94 69 SER A N 1
ATOM 542 C CA . SER A 1 69 ? -0.305 10.972 -14.586 1.00 67.94 69 SER A CA 1
ATOM 543 C C . SER A 1 69 ? 1.193 11.110 -14.851 1.00 67.94 69 SER A C 1
ATOM 545 O O . SER A 1 69 ? 2.011 11.069 -13.928 1.00 67.94 69 SER A O 1
ATOM 547 N N . GLU A 1 70 ? 1.564 11.342 -16.108 1.00 65.19 70 GLU A N 1
ATOM 548 C CA . GLU A 1 70 ? 2.963 11.589 -16.478 1.00 65.19 70 GLU A CA 1
ATOM 549 C C . GLU A 1 70 ? 3.579 12.766 -15.692 1.00 65.19 70 GLU A C 1
ATOM 551 O O . GLU A 1 70 ? 4.780 12.762 -15.433 1.00 65.19 70 GLU A O 1
ATOM 556 N N . ASN A 1 71 ? 2.759 13.710 -15.210 1.00 65.88 71 ASN A N 1
ATOM 557 C CA . ASN A 1 71 ? 3.212 14.943 -14.561 1.00 65.88 71 ASN A CA 1
ATOM 558 C C . ASN A 1 71 ? 3.210 14.920 -13.020 1.00 65.88 71 ASN A C 1
ATOM 560 O O . ASN A 1 71 ? 3.785 15.825 -12.427 1.00 65.88 71 ASN A O 1
ATOM 564 N N . ASN A 1 72 ? 2.594 13.931 -12.359 1.00 62.84 72 ASN A N 1
ATOM 565 C CA . ASN A 1 72 ? 2.441 13.913 -10.888 1.00 62.84 72 ASN A CA 1
ATOM 566 C C . ASN A 1 72 ? 3.045 12.678 -10.198 1.00 62.84 72 ASN A C 1
ATOM 568 O O . ASN A 1 72 ? 2.908 12.513 -8.988 1.00 62.84 72 ASN A O 1
ATOM 572 N N . HIS A 1 73 ? 3.751 11.822 -10.942 1.00 65.62 73 HIS A N 1
ATOM 573 C CA . HIS A 1 73 ? 4.409 10.631 -10.393 1.00 65.62 73 HIS A CA 1
ATOM 574 C C . HIS A 1 73 ? 5.505 10.943 -9.358 1.00 65.62 73 HIS A C 1
ATOM 576 O O . HIS A 1 73 ? 5.916 10.047 -8.633 1.00 65.62 73 HIS A O 1
ATOM 582 N N . LEU A 1 74 ? 5.988 12.188 -9.298 1.00 67.75 74 LEU A N 1
ATOM 583 C CA . LEU A 1 74 ? 7.008 12.627 -8.342 1.00 67.75 74 LEU A CA 1
ATOM 584 C C . LEU A 1 74 ? 6.424 13.105 -7.008 1.00 67.75 74 LEU A C 1
ATOM 586 O O . LEU A 1 74 ? 7.139 13.106 -6.012 1.00 67.75 74 LEU A O 1
ATOM 590 N N . GLU A 1 75 ? 5.153 13.517 -6.978 1.00 73.06 75 GLU A N 1
ATOM 591 C CA . GLU A 1 75 ? 4.521 14.034 -5.757 1.00 73.06 75 GLU A CA 1
ATOM 592 C C . GLU A 1 75 ? 4.158 12.905 -4.786 1.00 73.06 75 GLU A C 1
ATOM 594 O O . GLU A 1 75 ? 4.205 13.106 -3.577 1.00 73.06 75 GLU A O 1
ATOM 599 N N . MET A 1 76 ? 3.817 11.726 -5.325 1.00 75.88 76 MET A N 1
ATOM 600 C CA . MET A 1 76 ? 3.475 10.493 -4.601 1.00 75.88 76 MET A CA 1
ATOM 601 C C . MET A 1 76 ? 2.731 10.711 -3.263 1.00 75.88 76 MET A C 1
ATOM 603 O O . MET A 1 76 ? 3.180 10.223 -2.221 1.00 75.88 76 MET A O 1
ATOM 607 N N . PRO A 1 77 ? 1.598 11.443 -3.243 1.00 77.38 77 PRO A N 1
ATOM 608 C CA . PRO A 1 77 ? 0.896 11.779 -2.000 1.00 77.38 77 PRO A CA 1
ATOM 609 C C . PRO A 1 77 ? 0.450 10.534 -1.226 1.00 77.38 77 PRO A C 1
ATOM 611 O O . PRO A 1 77 ? 0.385 10.549 0.002 1.00 77.38 77 PRO A O 1
ATOM 614 N N . GLU A 1 78 ? 0.194 9.429 -1.928 1.00 80.06 78 GLU A N 1
ATOM 615 C CA . GLU A 1 78 ? -0.108 8.151 -1.295 1.00 80.06 78 GLU A CA 1
ATOM 616 C C . GLU A 1 78 ? 1.027 7.616 -0.407 1.00 80.06 78 GLU A C 1
ATOM 618 O O . GLU A 1 78 ? 0.732 7.009 0.614 1.00 80.06 78 GLU A O 1
ATOM 623 N N . VAL A 1 79 ? 2.302 7.891 -0.708 1.00 82.69 79 VAL A N 1
ATOM 624 C CA . VAL A 1 79 ? 3.428 7.469 0.148 1.00 82.69 79 VAL A CA 1
ATOM 625 C C . VAL A 1 79 ? 3.389 8.190 1.493 1.00 82.69 79 VAL A C 1
ATOM 627 O O . VAL A 1 79 ? 3.591 7.569 2.533 1.00 82.69 79 VAL A O 1
ATOM 630 N N . TYR A 1 80 ? 3.059 9.483 1.489 1.00 83.12 80 TYR A N 1
ATOM 631 C CA . TYR A 1 80 ? 2.860 10.236 2.727 1.00 83.12 80 TYR A CA 1
ATOM 632 C C . TYR A 1 80 ? 1.685 9.680 3.543 1.00 83.12 80 TYR A C 1
ATOM 634 O O . TYR A 1 80 ? 1.798 9.517 4.757 1.00 83.12 80 TYR A O 1
ATOM 642 N N . LEU A 1 81 ? 0.571 9.345 2.883 1.00 83.75 81 LEU A N 1
ATOM 643 C CA . LEU A 1 81 ? -0.585 8.742 3.551 1.00 83.75 81 LEU A CA 1
ATOM 644 C C . LEU A 1 81 ? -0.248 7.380 4.165 1.00 83.75 81 LEU A C 1
ATOM 646 O O . LEU A 1 81 ? -0.652 7.129 5.298 1.00 83.75 81 LEU A O 1
ATOM 650 N N . ILE A 1 82 ? 0.507 6.532 3.457 1.00 88.19 82 ILE A N 1
ATOM 651 C CA . ILE A 1 82 ? 0.983 5.244 3.983 1.00 88.19 82 ILE A CA 1
ATOM 652 C C . ILE A 1 82 ? 1.794 5.467 5.254 1.00 88.19 82 ILE A C 1
ATOM 654 O O . ILE A 1 82 ? 1.502 4.829 6.260 1.00 88.19 82 ILE A O 1
ATOM 658 N N . GLU A 1 83 ? 2.757 6.388 5.240 1.00 88.62 83 GLU A N 1
ATOM 659 C CA . GLU A 1 83 ? 3.616 6.656 6.398 1.00 88.62 83 GLU A CA 1
ATOM 660 C C . GLU A 1 83 ? 2.806 7.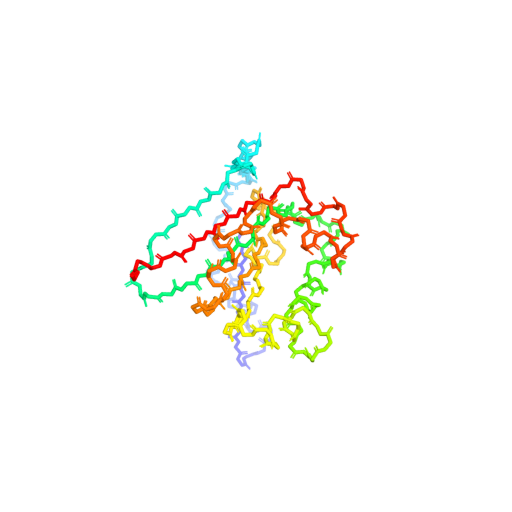144 7.611 1.00 88.62 83 GLU A C 1
ATOM 662 O O . GLU A 1 83 ? 2.977 6.657 8.729 1.00 88.62 83 GLU A O 1
ATOM 667 N N . VAL A 1 84 ? 1.875 8.080 7.393 1.00 88.12 84 VAL A N 1
ATOM 668 C CA . VAL A 1 84 ? 1.040 8.636 8.468 1.00 88.12 84 VAL A CA 1
ATOM 669 C C . VAL A 1 84 ? 0.095 7.584 9.043 1.00 88.12 84 VAL A C 1
ATOM 671 O O . VAL A 1 84 ? -0.026 7.473 10.263 1.00 88.12 84 VAL A O 1
ATOM 674 N N . LEU A 1 85 ? -0.578 6.814 8.185 1.00 88.75 85 LEU A N 1
ATOM 675 C CA . LEU A 1 85 ? -1.558 5.815 8.611 1.00 88.75 85 LEU A CA 1
ATOM 676 C C . LEU A 1 85 ? -0.900 4.568 9.205 1.00 88.75 85 LEU A C 1
ATOM 678 O O . LEU A 1 85 ? -1.474 3.976 10.112 1.00 88.75 85 LEU A O 1
ATOM 682 N N . SER A 1 86 ? 0.305 4.209 8.756 1.00 90.50 86 SER A N 1
ATOM 683 C CA . SER A 1 86 ? 1.079 3.077 9.291 1.00 90.50 86 SER A CA 1
ATOM 684 C C . SER A 1 86 ? 1.822 3.417 10.583 1.00 90.50 86 SER A C 1
ATOM 686 O O . SER A 1 86 ? 2.446 2.544 11.183 1.00 90.50 86 SER A O 1
ATOM 688 N N . ASN A 1 87 ? 1.786 4.675 11.032 1.00 89.81 87 ASN A N 1
ATOM 689 C CA . ASN A 1 87 ? 2.487 5.098 12.235 1.00 89.81 87 ASN A CA 1
ATOM 690 C C . ASN A 1 87 ? 1.952 4.356 13.473 1.00 89.81 87 ASN A C 1
ATOM 692 O O . ASN A 1 87 ? 0.770 4.453 13.810 1.00 89.81 87 ASN A O 1
ATOM 696 N N . GLN A 1 88 ? 2.840 3.671 14.196 1.00 92.88 88 GLN A N 1
ATOM 697 C CA . GLN A 1 88 ? 2.507 2.885 15.387 1.00 92.88 88 GLN A CA 1
ATOM 698 C C . GLN A 1 88 ? 2.811 3.593 16.724 1.00 92.88 88 GLN A C 1
ATOM 700 O O . GLN A 1 88 ? 2.854 2.947 17.773 1.00 92.88 88 GLN A O 1
ATOM 705 N N . SER A 1 89 ? 3.040 4.911 16.724 1.00 92.75 89 SER A N 1
ATOM 706 C CA . SER A 1 89 ? 3.258 5.671 17.960 1.00 92.75 89 SER A CA 1
ATOM 707 C C . SER A 1 89 ? 2.014 5.698 18.859 1.00 92.75 89 SER A C 1
ATOM 709 O O . SER A 1 89 ? 0.899 5.384 18.445 1.00 92.75 89 SER A O 1
ATOM 711 N N . LYS A 1 90 ? 2.184 6.091 20.126 1.00 91.56 90 LYS A N 1
ATOM 712 C CA . LYS A 1 90 ? 1.074 6.145 21.089 1.00 91.56 90 LY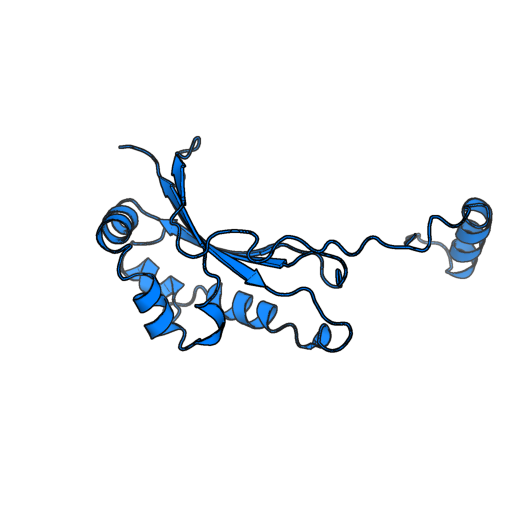S A CA 1
ATOM 713 C C . LYS A 1 90 ? 0.019 7.191 20.704 1.00 91.56 90 LYS A C 1
ATOM 715 O O . LYS A 1 90 ? -1.165 7.000 20.956 1.00 91.56 90 LYS A O 1
ATOM 720 N N . GLU A 1 91 ? 0.458 8.293 20.113 1.00 89.56 91 GLU A N 1
ATOM 721 C CA . GLU A 1 91 ? -0.369 9.427 19.698 1.00 89.56 91 GLU A CA 1
ATOM 722 C C . GLU A 1 91 ? -1.017 9.218 18.321 1.00 89.56 91 GLU A C 1
ATOM 724 O O . GLU A 1 91 ? -1.813 10.051 17.888 1.00 89.56 91 GLU A O 1
ATOM 729 N N . SER A 1 92 ? -0.670 8.133 17.622 1.00 87.44 92 SER A N 1
ATOM 730 C CA . SER A 1 92 ? -1.206 7.827 16.300 1.00 87.44 92 SER A CA 1
ATOM 731 C C . SER A 1 92 ? -2.596 7.186 16.368 1.00 87.44 92 SER A C 1
ATOM 733 O O . SER A 1 92 ? -3.107 6.818 17.432 1.00 87.44 92 SER A O 1
ATOM 735 N N . LEU A 1 93 ? -3.206 7.002 15.194 1.00 85.69 93 LEU A N 1
ATOM 736 C CA . LEU A 1 93 ? -4.463 6.271 15.058 1.00 85.69 93 LEU A CA 1
ATOM 737 C C . LEU A 1 93 ? -4.334 4.819 15.557 1.00 85.69 93 LEU A C 1
ATOM 739 O O . LEU A 1 93 ? -5.232 4.323 16.240 1.00 85.69 93 LEU A O 1
ATOM 743 N N . TYR A 1 94 ? -3.197 4.166 15.287 1.00 90.38 94 TYR A N 1
ATOM 744 C CA . TYR A 1 94 ? -2.877 2.857 15.855 1.00 90.38 94 TYR A CA 1
ATOM 745 C C . TYR A 1 94 ? -2.853 2.904 17.382 1.00 90.38 94 TYR A C 1
ATOM 747 O O . TYR A 1 94 ? -3.556 2.121 18.019 1.00 90.38 94 TYR A O 1
ATOM 755 N N . GLY A 1 95 ? -2.102 3.842 17.972 1.00 89.31 95 GLY A N 1
ATOM 756 C CA . GLY A 1 95 ? -2.004 3.989 19.424 1.00 89.31 95 GLY A CA 1
ATOM 757 C C . GLY A 1 95 ? -3.368 4.175 20.091 1.00 89.31 95 GLY A C 1
ATOM 758 O O . GLY A 1 95 ? -3.672 3.498 21.077 1.00 89.31 95 GLY A O 1
ATOM 759 N N . PHE A 1 96 ? -4.238 4.996 19.493 1.00 88.56 96 PHE A N 1
ATOM 760 C CA . PHE A 1 96 ? -5.613 5.197 19.955 1.00 88.56 96 PHE A CA 1
ATOM 761 C C . PHE A 1 96 ? -6.437 3.900 19.979 1.00 88.56 96 PHE A C 1
ATOM 763 O O . PHE A 1 96 ? -7.152 3.642 20.957 1.00 88.56 96 PHE A O 1
ATOM 770 N N . PHE A 1 97 ? -6.382 3.102 18.906 1.00 88.31 97 PHE A N 1
ATOM 771 C CA . PHE A 1 97 ? -7.127 1.845 18.817 1.00 88.31 97 PHE A CA 1
ATOM 772 C C . PHE A 1 97 ? -6.525 0.755 19.706 1.00 88.31 97 PHE A C 1
ATOM 774 O O . PHE A 1 97 ? -7.264 -0.028 20.309 1.00 88.31 97 PHE A O 1
ATOM 781 N N . LYS A 1 98 ? -5.195 0.729 19.823 1.00 92.00 98 LYS A N 1
ATOM 782 C CA . LYS A 1 98 ? -4.456 -0.229 20.643 1.00 92.00 98 LYS A CA 1
ATOM 783 C C . LYS A 1 98 ? -4.723 -0.024 22.131 1.00 92.00 98 LYS A C 1
ATOM 785 O O . LYS A 1 98 ? -4.959 -0.997 22.837 1.00 92.00 98 LYS A O 1
ATOM 790 N N . GLU A 1 99 ? -4.781 1.226 22.600 1.00 93.00 99 GLU A N 1
ATOM 791 C CA . GLU A 1 99 ? -5.112 1.561 23.997 1.00 93.00 99 GLU A CA 1
ATOM 792 C C . GLU A 1 99 ? -6.502 1.050 24.413 1.00 93.00 99 GLU A C 1
ATOM 794 O O . GLU A 1 99 ? -6.731 0.723 25.575 1.00 93.00 99 GLU A O 1
ATOM 799 N N . LYS A 1 100 ? -7.435 0.948 23.460 1.00 89.69 100 LYS A N 1
ATOM 800 C CA . LYS A 1 100 ? -8.803 0.458 23.696 1.00 89.69 100 LYS A CA 1
ATOM 801 C C . LYS A 1 100 ? -8.959 -1.043 23.481 1.00 89.69 100 LYS A C 1
ATOM 803 O O . LYS A 1 100 ? -10.076 -1.545 23.608 1.00 89.69 100 LYS A O 1
ATOM 808 N N . ASP A 1 101 ? -7.870 -1.732 23.144 1.00 93.12 101 ASP A N 1
ATOM 809 C CA . ASP A 1 101 ? -7.869 -3.138 22.755 1.00 93.12 101 ASP A CA 1
ATOM 810 C C . ASP A 1 101 ? -8.834 -3.415 21.589 1.00 93.12 101 ASP A C 1
ATOM 812 O O . ASP A 1 101 ? -9.553 -4.406 21.590 1.00 93.12 101 ASP A O 1
ATOM 816 N N . TRP A 1 102 ? -8.937 -2.509 20.608 1.00 91.00 102 TRP A N 1
ATOM 817 C CA . TRP A 1 102 ? -9.817 -2.709 19.443 1.00 91.00 102 TRP A CA 1
ATOM 818 C C . TRP A 1 102 ? -9.099 -3.379 18.275 1.00 91.00 102 TRP A C 1
ATOM 820 O O . TRP A 1 102 ? -9.711 -4.147 17.537 1.00 91.00 102 TRP A O 1
ATOM 830 N N . VAL A 1 103 ? -7.804 -3.115 18.116 1.00 91.62 103 VAL A N 1
ATOM 831 C CA . VAL A 1 103 ? -6.999 -3.680 17.030 1.00 91.62 103 VAL A CA 1
ATOM 832 C C . VAL A 1 103 ? -5.830 -4.488 17.578 1.00 91.62 103 VAL A C 1
ATOM 834 O O . VAL A 1 103 ? -5.138 -4.081 18.517 1.00 91.62 103 VAL A O 1
ATOM 837 N N . ALA A 1 104 ? -5.611 -5.651 16.979 1.00 92.56 104 ALA A N 1
ATOM 838 C CA . ALA A 1 104 ? -4.396 -6.426 17.130 1.00 92.56 104 ALA A CA 1
ATOM 839 C C . ALA A 1 104 ? -3.255 -5.761 16.352 1.00 92.56 104 ALA A C 1
ATOM 841 O O . ALA A 1 104 ? -2.178 -5.576 16.919 1.00 92.56 104 ALA A O 1
ATOM 842 N N . ASP A 1 105 ? -3.519 -5.343 15.116 1.00 93.06 105 ASP A N 1
ATOM 843 C CA . ASP A 1 105 ? -2.545 -4.688 14.247 1.00 93.06 105 ASP A CA 1
ATOM 844 C C . ASP A 1 105 ? -3.237 -3.839 13.169 1.00 93.06 105 ASP A C 1
ATOM 846 O O . ASP A 1 105 ? -4.464 -3.888 13.018 1.00 93.06 105 ASP A O 1
ATOM 850 N N . ILE A 1 106 ? -2.452 -3.063 12.426 1.00 91.75 106 ILE A N 1
ATOM 851 C CA . ILE A 1 106 ? -2.902 -2.309 11.258 1.00 91.75 106 ILE A CA 1
ATOM 852 C C . ILE A 1 106 ? -1.973 -2.534 10.070 1.00 91.75 106 ILE A C 1
ATOM 854 O O . ILE A 1 106 ? -0.772 -2.727 10.228 1.00 91.75 106 ILE A O 1
ATOM 858 N N . GLU A 1 107 ? -2.528 -2.437 8.871 1.00 92.75 107 GLU A N 1
ATOM 859 C CA . GLU A 1 107 ? -1.765 -2.520 7.633 1.00 92.75 107 GLU A CA 1
ATOM 860 C C . GLU A 1 107 ? -2.297 -1.506 6.628 1.00 92.75 107 GLU A C 1
ATOM 862 O O . GLU A 1 107 ? -3.506 -1.356 6.454 1.00 92.75 107 GLU A O 1
ATOM 867 N N . VAL A 1 108 ? -1.389 -0.798 5.962 1.00 92.00 108 VAL A N 1
ATOM 868 C CA . VAL A 1 108 ? -1.725 0.116 4.872 1.00 92.00 108 VAL A CA 1
ATOM 869 C C . VAL A 1 108 ? -1.007 -0.374 3.630 1.00 92.00 108 VAL A C 1
ATOM 871 O O . VAL A 1 108 ? 0.209 -0.563 3.647 1.00 92.00 108 VAL A O 1
ATOM 874 N N . SER A 1 109 ? -1.747 -0.563 2.546 1.00 88.62 109 SER A N 1
ATOM 875 C CA . SER A 1 109 ? -1.189 -1.049 1.292 1.00 88.62 109 SER A CA 1
ATOM 876 C C . SER A 1 109 ? -1.660 -0.216 0.109 1.00 88.62 109 SER A C 1
ATOM 878 O O . SER A 1 109 ? -2.754 0.350 0.082 1.00 88.62 109 SER A O 1
ATOM 880 N N . LEU A 1 110 ? -0.788 -0.127 -0.889 1.00 86.50 110 LEU A N 1
ATOM 881 C CA . LEU A 1 110 ? -1.097 0.425 -2.194 1.00 86.50 110 LEU A CA 1
ATOM 882 C C . LEU A 1 110 ? -0.798 -0.652 -3.228 1.00 86.50 110 LEU A C 1
ATOM 884 O O . LEU A 1 110 ? 0.359 -0.984 -3.483 1.00 86.50 110 LEU A O 1
ATOM 888 N N . GLU A 1 111 ? -1.848 -1.181 -3.830 1.00 79.12 111 GLU A N 1
ATOM 889 C CA . GLU A 1 111 ? -1.755 -2.092 -4.953 1.00 79.12 111 GLU A CA 1
ATOM 890 C C . GLU A 1 111 ? -1.726 -1.312 -6.272 1.00 79.12 111 GLU A C 1
ATOM 892 O O . GLU A 1 111 ? -2.569 -0.455 -6.566 1.00 79.12 111 GLU A O 1
ATOM 897 N N . GLY A 1 112 ? -0.721 -1.630 -7.082 1.00 66.88 112 GLY A N 1
ATOM 898 C CA . GLY A 1 112 ? -0.425 -0.968 -8.347 1.00 66.88 112 GLY A CA 1
ATOM 899 C C . GLY A 1 112 ? 1.072 -0.703 -8.473 1.00 66.88 112 GLY A C 1
ATOM 900 O O . GLY A 1 112 ? 1.737 -0.324 -7.512 1.00 66.88 112 GLY A O 1
ATOM 901 N N . HIS A 1 113 ? 1.635 -0.915 -9.661 1.00 60.12 113 HIS A N 1
ATOM 902 C CA . HIS A 1 113 ? 3.054 -0.648 -9.875 1.00 60.12 113 HIS A CA 1
ATOM 903 C C . HIS A 1 113 ? 3.325 0.857 -10.001 1.00 60.12 113 HIS A C 1
ATOM 905 O O . HIS A 1 113 ? 2.662 1.568 -10.760 1.00 60.12 113 HIS A O 1
ATOM 911 N N . LEU A 1 114 ? 4.360 1.334 -9.301 1.00 53.97 114 LEU A N 1
ATOM 912 C CA . LEU A 1 114 ? 4.921 2.670 -9.505 1.00 53.97 114 LEU A CA 1
ATOM 913 C C . LEU A 1 114 ? 5.273 2.862 -10.988 1.00 53.97 114 LEU A C 1
ATOM 915 O O . LEU A 1 114 ? 5.996 2.061 -11.584 1.00 53.97 114 LEU A O 1
ATOM 919 N N . GLY A 1 115 ? 4.739 3.925 -11.591 1.00 52.16 115 GLY A N 1
ATOM 920 C CA . GLY A 1 115 ? 4.932 4.217 -13.012 1.00 52.16 115 GLY A CA 1
ATOM 921 C C . GLY A 1 115 ? 4.032 3.427 -13.969 1.00 52.16 115 GLY A C 1
ATOM 922 O O . GLY A 1 115 ? 4.251 3.490 -15.181 1.00 52.16 115 GLY A O 1
ATOM 923 N N . ASP A 1 116 ? 3.020 2.713 -13.467 1.00 61.31 116 ASP A N 1
ATOM 924 C CA . ASP A 1 116 ? 1.953 2.151 -14.294 1.00 61.31 116 ASP A CA 1
ATOM 925 C C . ASP A 1 116 ? 0.844 3.191 -14.535 1.00 61.31 116 ASP A C 1
ATOM 927 O O . ASP A 1 116 ? -0.212 3.196 -13.910 1.00 61.31 116 ASP A O 1
ATOM 931 N N . TYR A 1 117 ? 1.097 4.106 -15.471 1.00 55.88 117 TYR A N 1
ATOM 932 C CA . TYR A 1 117 ? 0.110 5.063 -16.001 1.00 55.88 117 TYR A CA 1
ATOM 933 C C . TYR A 1 117 ? -0.926 4.401 -16.930 1.00 55.88 117 TYR A C 1
ATOM 935 O O . TYR A 1 117 ? -1.688 5.080 -17.616 1.00 55.88 117 TYR A O 1
ATOM 943 N N . ARG A 1 118 ? -0.903 3.066 -17.025 1.00 59.78 118 ARG A N 1
ATOM 944 C CA . ARG A 1 118 ? -1.632 2.264 -18.014 1.00 59.78 118 ARG A CA 1
ATOM 945 C C . ARG A 1 118 ? -2.659 1.347 -17.350 1.00 59.78 118 ARG A C 1
ATOM 947 O O . ARG A 1 118 ? -3.396 0.666 -18.064 1.00 59.78 118 ARG A O 1
ATOM 954 N N . SER A 1 119 ? -2.718 1.341 -16.016 1.00 65.69 119 SER A N 1
ATOM 955 C CA . SER A 1 119 ? -3.735 0.640 -15.241 1.00 65.69 119 SER A CA 1
ATOM 956 C C . SER A 1 119 ? -5.065 1.404 -15.244 1.00 65.69 119 SER A C 1
ATOM 958 O O . SER A 1 119 ? -5.113 2.622 -15.417 1.00 65.69 119 SER A O 1
ATOM 960 N N . GLY A 1 120 ? -6.171 0.684 -15.030 1.00 67.62 120 GLY A N 1
ATOM 961 C CA . GLY A 1 120 ? -7.506 1.285 -14.881 1.00 67.62 120 GLY A CA 1
ATOM 962 C C . GLY A 1 120 ? -7.709 2.046 -13.561 1.00 67.62 120 GLY A C 1
ATOM 963 O O . GLY A 1 120 ? -8.764 2.643 -13.364 1.00 67.62 120 GLY A O 1
ATOM 964 N N . GLY A 1 121 ? -6.716 2.018 -12.667 1.00 75.56 121 GLY A N 1
ATOM 965 C CA . GLY A 1 121 ? -6.752 2.572 -11.317 1.00 75.56 121 GLY A CA 1
ATOM 966 C C . GLY A 1 121 ? -5.676 1.941 -10.429 1.00 75.56 121 GLY A C 1
ATOM 967 O O . GLY A 1 121 ? -4.967 1.020 -10.848 1.00 75.56 121 GLY A O 1
ATOM 968 N N . ARG A 1 122 ? -5.545 2.455 -9.208 1.00 79.69 122 ARG A N 1
ATOM 969 C CA . ARG A 1 122 ? -4.709 1.903 -8.132 1.00 79.69 122 ARG A CA 1
ATOM 970 C C . ARG A 1 122 ? -5.593 1.645 -6.918 1.00 79.69 122 ARG A C 1
ATOM 972 O O . ARG A 1 122 ? -6.547 2.384 -6.695 1.00 79.69 122 ARG A O 1
ATOM 979 N N . LEU A 1 123 ? -5.289 0.613 -6.151 1.00 83.38 123 LEU A N 1
ATOM 980 C CA . LEU A 1 123 ? -6.081 0.193 -4.998 1.00 83.38 123 LEU A CA 1
ATOM 981 C C . LEU A 1 123 ? -5.339 0.601 -3.730 1.00 83.38 123 LEU A C 1
ATOM 983 O O . LEU A 1 123 ? -4.257 0.100 -3.458 1.00 83.38 123 LEU A O 1
ATOM 987 N N . PHE A 1 124 ? -5.893 1.537 -2.972 1.00 86.19 124 PHE A N 1
ATOM 988 C CA . PHE A 1 124 ? -5.356 1.926 -1.673 1.00 86.19 124 PHE A CA 1
ATOM 989 C C . PHE A 1 124 ? -6.196 1.270 -0.584 1.00 86.19 124 PHE A C 1
ATOM 991 O O . PHE A 1 124 ? -7.413 1.446 -0.573 1.00 86.19 124 PHE A O 1
ATOM 998 N N . SER A 1 125 ? -5.566 0.515 0.309 1.00 88.19 125 SER A N 1
ATOM 999 C CA . SER A 1 125 ? -6.249 -0.211 1.376 1.00 88.19 125 SER A CA 1
ATOM 1000 C C . SER A 1 125 ? -5.694 0.161 2.740 1.00 88.19 125 SER A C 1
ATOM 1002 O O . SER A 1 125 ? -4.484 0.267 2.926 1.00 88.19 125 SER A O 1
ATOM 1004 N N . PHE A 1 126 ? -6.590 0.302 3.709 1.00 89.25 126 PHE A N 1
ATOM 1005 C CA . PHE A 1 126 ? -6.266 0.417 5.121 1.00 89.25 126 PHE A CA 1
ATOM 1006 C C . PHE A 1 126 ? -7.012 -0.666 5.898 1.00 89.25 126 PHE A C 1
ATOM 1008 O O . PHE A 1 126 ? -8.241 -0.644 5.998 1.00 89.25 126 PHE A O 1
ATOM 1015 N N . SER A 1 127 ? -6.256 -1.616 6.427 1.00 90.06 127 SER A N 1
ATOM 1016 C CA . SER A 1 127 ? -6.744 -2.787 7.139 1.00 90.06 127 SER A CA 1
ATOM 1017 C C . SER A 1 127 ? -6.523 -2.627 8.637 1.00 90.06 127 SER A C 1
ATOM 1019 O O . SER A 1 127 ? -5.430 -2.295 9.096 1.00 90.06 127 SER A O 1
ATOM 1021 N N . LEU A 1 128 ? -7.569 -2.898 9.407 1.00 90.38 128 LEU A N 1
ATOM 1022 C CA . LEU A 1 128 ? -7.538 -3.001 10.858 1.00 90.38 128 LEU A CA 1
ATOM 1023 C C . LEU A 1 128 ? -7.774 -4.464 11.229 1.00 90.38 128 LEU A C 1
ATOM 1025 O O . LEU A 1 128 ? -8.881 -4.974 11.044 1.00 90.38 128 LEU A O 1
ATOM 1029 N N . TYR A 1 129 ? -6.763 -5.129 11.778 1.00 91.75 129 TYR A N 1
ATOM 1030 C CA . TYR A 1 129 ? -6.912 -6.477 12.317 1.00 91.75 129 TYR A CA 1
ATOM 1031 C C . TYR A 1 129 ? -7.553 -6.368 13.693 1.00 91.75 129 TYR A C 1
ATOM 1033 O O . TYR A 1 129 ? -6.976 -5.790 14.614 1.00 91.75 129 TYR A O 1
ATOM 1041 N N . LEU A 1 130 ? -8.780 -6.856 13.829 1.00 90.62 130 LEU A N 1
ATOM 1042 C CA . LEU A 1 130 ? -9.613 -6.608 14.998 1.00 90.62 130 LEU A CA 1
ATOM 1043 C C . LEU A 1 130 ? -9.359 -7.650 16.086 1.00 90.62 130 LEU A C 1
ATOM 1045 O O . LEU A 1 130 ? -9.168 -8.833 15.819 1.00 90.62 130 LEU A O 1
ATOM 1049 N N . THR A 1 131 ? -9.424 -7.215 17.341 1.00 91.38 131 THR A N 1
ATOM 1050 C CA . THR A 1 131 ? -9.580 -8.139 18.471 1.00 91.38 131 THR A CA 1
ATOM 1051 C C . THR A 1 131 ? -11.055 -8.520 18.630 1.00 91.38 131 THR A C 1
ATOM 1053 O O . THR A 1 131 ? -11.948 -7.872 18.079 1.00 91.38 131 THR A O 1
ATOM 1056 N N . ASN A 1 132 ? -11.352 -9.487 19.502 1.00 88.62 132 ASN A N 1
ATOM 1057 C CA . ASN A 1 132 ? -12.735 -9.805 19.884 1.00 88.62 132 ASN A CA 1
ATOM 1058 C C . ASN A 1 132 ? -13.497 -8.597 20.472 1.00 88.62 132 ASN A C 1
ATOM 1060 O O . ASN A 1 132 ? -14.719 -8.503 20.343 1.00 88.62 132 ASN A O 1
ATOM 1064 N N . SER A 1 133 ? -12.793 -7.681 21.146 1.00 88.44 133 SER A N 1
ATOM 1065 C CA . SER A 1 133 ? -13.375 -6.449 21.695 1.00 88.44 133 SER A CA 1
ATOM 1066 C C . SER A 1 133 ? -13.662 -5.439 20.583 1.00 88.44 133 SER A C 1
ATOM 1068 O O . SER A 1 133 ? -14.772 -4.903 20.504 1.00 88.44 133 SER A O 1
ATOM 1070 N N . GLY A 1 134 ? -12.699 -5.237 19.679 1.00 85.88 134 GLY A N 1
ATOM 1071 C CA . GLY A 1 134 ? -12.856 -4.368 18.516 1.00 85.88 134 GLY A CA 1
ATOM 1072 C C . GLY A 1 134 ? -13.960 -4.820 17.579 1.00 85.88 134 GLY A C 1
ATOM 1073 O O . GLY A 1 134 ? -14.770 -3.991 17.167 1.00 85.88 134 GLY A O 1
ATOM 1074 N N . LEU A 1 135 ? -14.068 -6.127 17.330 1.00 83.31 135 LEU A N 1
ATOM 1075 C CA . LEU A 1 135 ? -15.128 -6.702 16.511 1.00 83.31 135 LEU A CA 1
ATOM 1076 C C . LEU A 1 135 ? -16.503 -6.257 17.012 1.00 83.31 135 LEU A C 1
ATOM 1078 O O . LEU A 1 135 ? -17.234 -5.604 16.276 1.00 83.31 135 LEU A O 1
ATOM 1082 N N . LYS A 1 136 ? -16.809 -6.479 18.297 1.00 82.38 136 LYS A N 1
ATOM 1083 C CA . LYS A 1 136 ? -18.094 -6.082 18.906 1.00 82.38 136 LYS A CA 1
ATOM 1084 C C . LYS A 1 136 ? -18.393 -4.588 18.761 1.00 82.38 136 LYS A C 1
ATOM 1086 O O . LYS A 1 136 ? -19.558 -4.196 18.709 1.00 82.38 136 LYS A O 1
ATOM 1091 N N . LYS A 1 137 ? -17.359 -3.740 18.729 1.00 78.44 137 LYS A N 1
ATOM 1092 C CA . LYS A 1 137 ? -17.506 -2.292 18.532 1.00 78.44 137 LYS A CA 1
ATOM 1093 C C . LYS A 1 137 ? -17.741 -1.930 17.076 1.00 78.44 137 LYS A C 1
ATOM 1095 O O . LYS A 1 137 ? -18.615 -1.103 16.820 1.00 78.44 137 LYS A O 1
ATOM 1100 N N . VAL A 1 138 ? -17.025 -2.556 16.145 1.00 67.56 138 VAL A N 1
ATOM 1101 C CA . VAL A 1 138 ? -17.220 -2.360 14.706 1.00 67.56 138 VAL A CA 1
ATOM 1102 C C . VAL A 1 138 ? -18.609 -2.836 14.297 1.00 67.56 138 VAL A C 1
ATOM 1104 O O . VAL A 1 138 ? -19.353 -2.031 13.748 1.00 67.56 138 VAL A O 1
ATOM 1107 N N . THR A 1 139 ? -19.037 -4.048 14.668 1.00 62.91 139 THR A N 1
ATOM 1108 C CA . THR A 1 139 ? -20.386 -4.552 14.326 1.00 62.91 139 THR A CA 1
ATOM 1109 C C . THR A 1 139 ? -21.501 -3.639 14.849 1.00 62.91 139 THR A C 1
ATOM 1111 O O . THR A 1 139 ? -22.521 -3.470 14.190 1.00 62.91 139 THR A O 1
ATOM 1114 N N . TYR A 1 140 ? -21.294 -2.996 16.005 1.00 56.47 140 TYR A N 1
ATOM 1115 C CA . TYR A 1 140 ? -22.238 -2.034 16.588 1.00 56.47 140 TYR A CA 1
ATOM 1116 C C . TYR A 1 140 ? -22.187 -0.637 15.932 1.00 56.47 140 TYR A C 1
ATOM 1118 O O . TYR A 1 140 ? -23.158 0.113 16.003 1.00 56.47 140 TYR A O 1
ATOM 1126 N N . SER A 1 141 ? -21.067 -0.269 15.297 1.00 53.78 141 SER A N 1
ATOM 1127 C CA . SER A 1 141 ? -20.758 1.116 14.896 1.00 53.78 141 SER A CA 1
ATOM 1128 C C . SER A 1 141 ? -20.476 1.303 13.400 1.00 53.78 141 SER A C 1
ATOM 1130 O O . SER A 1 141 ? -20.023 2.380 13.014 1.00 53.78 141 SER A O 1
ATOM 1132 N N . ILE A 1 142 ? -20.764 0.316 12.544 1.00 54.91 142 ILE A N 1
ATOM 1133 C CA . ILE A 1 142 ? -20.607 0.403 11.074 1.00 54.91 142 ILE A CA 1
ATOM 1134 C C . ILE A 1 142 ? -21.303 1.645 10.479 1.00 54.91 142 ILE A C 1
ATOM 1136 O O . ILE A 1 142 ? -20.809 2.224 9.518 1.00 54.91 142 ILE A O 1
ATOM 1140 N N . THR A 1 143 ? -22.367 2.149 11.110 1.00 50.16 143 THR A N 1
ATOM 1141 C CA . THR A 1 143 ? -23.044 3.398 10.713 1.00 50.16 143 THR A CA 1
ATOM 1142 C C . THR A 1 143 ? -22.216 4.674 10.966 1.00 50.16 143 THR A C 1
ATOM 1144 O O . THR A 1 143 ? -22.485 5.704 10.359 1.00 50.16 143 THR A O 1
ATOM 1147 N N . HIS A 1 144 ? -21.209 4.638 11.848 1.00 49.84 144 HIS A N 1
ATOM 1148 C CA . HIS A 1 144 ? -20.443 5.814 12.305 1.00 49.84 144 HIS A CA 1
ATOM 1149 C C . HIS A 1 144 ? -18.937 5.744 11.997 1.00 49.84 144 HIS A C 1
ATOM 1151 O O . HIS A 1 144 ? -18.230 6.731 12.188 1.00 49.84 144 HIS A O 1
ATOM 1157 N N . MET A 1 145 ? -18.427 4.613 11.506 1.00 53.38 145 MET A N 1
ATOM 1158 C CA . MET A 1 145 ? -17.010 4.454 11.145 1.00 53.38 145 MET A CA 1
ATOM 1159 C C . MET A 1 145 ? -16.512 5.453 10.078 1.00 53.38 145 MET A C 1
ATOM 1161 O O . MET A 1 145 ? -15.437 6.023 10.276 1.00 53.38 145 MET A O 1
ATOM 1165 N N . PRO A 1 146 ? -17.286 5.773 9.015 1.00 55.78 146 PRO A N 1
ATOM 1166 C CA . PRO A 1 146 ? -16.908 6.824 8.070 1.00 55.78 146 PRO A CA 1
ATOM 1167 C C . PRO A 1 146 ? -16.731 8.180 8.762 1.00 55.78 146 PRO A C 1
ATOM 1169 O O . PRO A 1 146 ? -15.769 8.885 8.482 1.00 55.78 146 PRO A O 1
ATOM 1172 N N . TYR A 1 147 ? -17.595 8.510 9.731 1.00 51.25 147 TYR A N 1
ATOM 1173 C CA . TYR A 1 147 ? -17.490 9.732 10.535 1.00 51.25 147 TYR A CA 1
ATOM 1174 C C . TYR A 1 147 ? -16.283 9.719 11.475 1.00 51.25 147 TYR A C 1
ATOM 1176 O O . TYR A 1 147 ? -15.688 10.766 11.708 1.00 51.25 147 TYR A O 1
ATOM 1184 N N . PHE A 1 148 ? -15.904 8.555 12.007 1.00 51.12 148 PHE A N 1
ATOM 1185 C CA . PHE A 1 148 ? -14.762 8.427 12.909 1.00 51.12 148 PHE A CA 1
ATOM 1186 C C . PHE A 1 148 ? -13.428 8.654 12.183 1.00 51.12 148 PHE A C 1
ATOM 1188 O O . PHE A 1 148 ? -12.593 9.417 12.672 1.00 51.12 148 PHE A O 1
ATOM 1195 N N . LEU A 1 149 ? -13.253 8.077 10.985 1.00 54.66 149 LEU A N 1
ATOM 1196 C CA . LEU A 1 149 ? -12.111 8.413 10.127 1.00 54.66 149 LEU A CA 1
ATOM 1197 C C . LEU A 1 149 ? -12.178 9.865 9.650 1.00 54.66 149 LEU A C 1
ATOM 1199 O O . LEU A 1 149 ? -11.156 10.541 9.659 1.00 54.66 149 LEU A O 1
ATOM 1203 N N . HIS A 1 150 ? -13.359 10.378 9.299 1.00 51.25 150 HIS A N 1
ATOM 1204 C CA . HIS A 1 150 ? -13.519 11.773 8.880 1.00 51.25 150 HIS A CA 1
ATOM 1205 C C . HIS A 1 150 ? -13.110 12.767 9.986 1.00 51.25 150 HIS A C 1
ATOM 1207 O O . HIS A 1 150 ? -12.443 13.761 9.704 1.00 51.25 150 HIS A O 1
ATOM 1213 N N . LEU A 1 151 ? -13.431 12.461 11.250 1.00 44.53 151 LEU A N 1
ATOM 1214 C CA . LEU A 1 151 ? -13.091 13.278 12.420 1.00 44.53 151 LEU A CA 1
ATOM 1215 C C . LEU A 1 151 ? -11.581 13.319 12.703 1.00 44.53 151 LEU A C 1
ATOM 1217 O O . LEU A 1 151 ? -11.074 14.353 13.129 1.00 44.53 151 LEU A O 1
ATOM 1221 N N . TYR A 1 152 ? -10.864 12.216 12.465 1.00 48.28 152 TYR A N 1
ATOM 1222 C CA . TYR A 1 152 ? -9.418 12.137 12.707 1.00 48.28 152 TYR A CA 1
ATOM 1223 C C . TYR A 1 152 ? -8.566 12.537 11.500 1.00 48.28 152 TYR A C 1
ATOM 1225 O O . TYR A 1 152 ? -7.457 13.033 11.683 1.00 48.28 152 TYR A O 1
ATOM 1233 N N . LEU A 1 153 ? -9.061 12.337 10.275 1.00 51.78 153 LEU A N 1
ATOM 1234 C CA . LEU A 1 153 ? -8.274 12.546 9.059 1.00 51.78 153 LEU A CA 1
ATOM 1235 C C . LEU A 1 153 ? -8.583 13.859 8.339 1.00 51.78 153 LEU A C 1
ATOM 1237 O O . LEU A 1 153 ? -7.771 14.250 7.516 1.00 51.78 153 LEU A O 1
ATOM 1241 N N . SER A 1 154 ? -9.679 14.576 8.635 1.00 44.53 154 SER A N 1
ATOM 1242 C CA . SER A 1 154 ? -10.006 15.880 8.005 1.00 44.53 154 SER A CA 1
ATOM 1243 C C . SER A 1 154 ? -9.822 15.910 6.472 1.00 44.53 154 SER A C 1
ATOM 1245 O O . SER A 1 154 ? -9.485 16.942 5.897 1.00 44.53 154 SER A O 1
ATOM 1247 N N . PHE A 1 155 ? -10.001 14.773 5.794 1.00 48.34 155 PHE A N 1
ATOM 1248 C CA . PHE A 1 155 ? -9.768 14.631 4.358 1.00 48.34 155 PHE A CA 1
ATOM 1249 C C . PHE A 1 155 ? -11.122 14.465 3.659 1.00 48.34 155 PHE A C 1
ATOM 1251 O O . PHE A 1 155 ? -11.629 13.356 3.513 1.00 48.34 155 PHE A O 1
ATOM 1258 N N . GLU A 1 156 ? -11.712 15.573 3.199 1.00 41.47 156 GLU A N 1
ATOM 1259 C CA . GLU A 1 156 ? -12.931 15.557 2.366 1.00 41.47 156 GLU A CA 1
ATOM 1260 C C . GLU A 1 156 ? -12.730 14.801 1.036 1.00 41.47 156 GLU A C 1
ATOM 1262 O O . GLU A 1 156 ? -13.691 14.327 0.435 1.00 41.47 156 GLU A O 1
ATOM 1267 N N . ILE A 1 157 ? -11.479 14.638 0.590 1.00 42.00 157 ILE A N 1
ATOM 1268 C CA . ILE A 1 157 ? -11.132 14.139 -0.751 1.00 42.00 157 ILE A CA 1
ATOM 1269 C C . ILE A 1 157 ? -11.217 12.603 -0.866 1.00 42.00 157 ILE A C 1
ATOM 1271 O O . ILE A 1 157 ? -11.470 12.089 -1.951 1.00 42.00 157 ILE A O 1
ATOM 1275 N N . LEU A 1 158 ? -11.069 11.849 0.231 1.00 45.03 158 LEU A N 1
ATOM 1276 C CA . LEU A 1 158 ? -11.081 10.372 0.204 1.00 45.03 158 LEU A CA 1
ATOM 1277 C C . LEU A 1 158 ? -12.474 9.759 0.432 1.00 45.03 158 LEU A C 1
ATOM 1279 O O . LEU A 1 158 ? -12.652 8.556 0.278 1.00 45.03 158 LEU A O 1
ATOM 1283 N N . CYS A 1 159 ? -13.492 10.544 0.782 1.00 42.88 159 CYS A N 1
ATOM 1284 C CA . CYS A 1 159 ? -14.791 9.992 1.187 1.00 42.88 159 CYS A CA 1
ATOM 1285 C C . CYS A 1 159 ? -15.748 9.644 0.031 1.00 42.88 159 CYS A C 1
ATOM 1287 O O . CYS A 1 159 ? -16.817 9.104 0.300 1.00 42.88 159 CYS A O 1
ATOM 1289 N N . GLN A 1 160 ? -15.413 9.938 -1.231 1.00 44.25 160 GLN A N 1
ATOM 1290 C CA . GLN A 1 160 ? -16.364 9.773 -2.345 1.00 44.25 160 GLN A CA 1
ATOM 1291 C C . GLN A 1 160 ? -16.360 8.375 -2.995 1.00 44.25 160 GLN A C 1
ATOM 1293 O O . GLN A 1 160 ? -17.355 8.012 -3.615 1.00 44.25 160 GLN A O 1
ATOM 1298 N N . GLU A 1 161 ? -15.308 7.565 -2.815 1.00 50.53 161 GLU A N 1
ATOM 1299 C CA . GLU A 1 161 ? -15.184 6.221 -3.424 1.00 50.53 161 GLU A CA 1
ATOM 1300 C C . GLU A 1 161 ? -14.657 5.158 -2.435 1.00 50.53 161 GLU A C 1
ATOM 1302 O O . GLU A 1 161 ? -13.838 4.308 -2.785 1.00 50.53 161 GLU A O 1
ATOM 1307 N N . LEU A 1 162 ? -15.103 5.219 -1.178 1.00 48.31 162 LEU A N 1
ATOM 1308 C CA . LEU A 1 162 ? -14.716 4.264 -0.137 1.00 48.31 162 LEU A CA 1
ATOM 1309 C C . LEU A 1 162 ? -15.574 2.992 -0.213 1.00 48.31 162 LEU A C 1
ATOM 1311 O O . LEU A 1 162 ? -16.779 3.058 -0.010 1.00 48.31 162 LEU A O 1
ATOM 1315 N N . MET A 1 163 ? -14.957 1.834 -0.429 1.00 47.84 163 MET A N 1
ATOM 1316 C CA . MET A 1 163 ? -15.567 0.522 -0.206 1.00 47.84 163 MET A CA 1
ATOM 1317 C C . MET A 1 163 ? -15.121 -0.014 1.155 1.00 47.84 163 MET A C 1
ATOM 1319 O O . MET A 1 163 ? -13.945 0.067 1.509 1.00 47.84 163 MET A O 1
ATOM 1323 N N . ILE A 1 164 ? -16.057 -0.567 1.924 1.00 56.84 164 ILE A N 1
ATOM 1324 C CA . ILE A 1 164 ? -15.764 -1.177 3.223 1.00 56.84 164 ILE A CA 1
ATOM 1325 C C . ILE A 1 164 ? -15.960 -2.685 3.095 1.00 56.84 164 ILE A C 1
ATOM 1327 O O . ILE A 1 164 ? -17.053 -3.144 2.758 1.00 56.84 164 ILE A O 1
ATOM 1331 N N . THR A 1 165 ? -14.915 -3.444 3.401 1.00 56.06 165 THR A N 1
ATOM 1332 C CA . THR A 1 165 ? -14.947 -4.905 3.466 1.00 56.06 165 THR A CA 1
ATOM 1333 C C . THR A 1 165 ? -14.689 -5.344 4.903 1.00 56.06 165 THR A C 1
ATOM 1335 O O . THR A 1 165 ? -13.791 -4.826 5.560 1.00 56.06 165 THR A O 1
ATOM 1338 N N . ILE A 1 166 ? -15.479 -6.277 5.420 1.00 57.84 166 ILE A N 1
ATOM 1339 C CA . ILE A 1 166 ? -15.299 -6.871 6.745 1.00 57.84 166 ILE A CA 1
ATOM 1340 C C . ILE A 1 166 ? -15.155 -8.371 6.563 1.00 57.84 166 ILE A C 1
ATOM 1342 O O . ILE A 1 166 ? -16.068 -9.002 6.041 1.00 57.84 166 ILE A O 1
ATOM 1346 N N . ASP A 1 167 ? -14.039 -8.926 7.016 1.00 57.28 167 ASP A N 1
ATOM 1347 C CA . ASP A 1 167 ? -13.846 -10.367 7.122 1.00 57.28 167 ASP A CA 1
ATOM 1348 C C . ASP A 1 167 ? -14.168 -10.806 8.559 1.00 57.28 167 ASP A C 1
ATOM 1350 O O . ASP A 1 167 ? -13.575 -10.290 9.514 1.00 57.28 167 ASP A O 1
ATOM 1354 N N . LEU A 1 168 ? -15.167 -11.675 8.729 1.00 43.06 168 LEU A N 1
ATOM 1355 C CA . LEU A 1 168 ? -15.686 -12.126 10.023 1.00 43.06 168 LEU A CA 1
ATOM 1356 C C . LEU A 1 168 ? -15.538 -13.637 10.184 1.00 43.06 168 LEU A C 1
ATOM 1358 O O . LEU A 1 168 ? -15.798 -14.397 9.257 1.00 43.06 168 LEU A O 1
ATOM 1362 N N . THR A 1 169 ? -15.237 -14.072 11.406 1.00 41.59 169 THR A N 1
ATOM 1363 C CA . THR A 1 169 ? -15.423 -15.458 11.850 1.00 41.59 169 THR A CA 1
ATOM 1364 C C . THR A 1 169 ? -16.613 -15.546 12.804 1.00 41.59 169 THR A C 1
ATOM 1366 O O . THR A 1 169 ? -16.722 -14.738 13.730 1.00 41.59 169 THR A O 1
ATOM 1369 N N . GLU A 1 170 ? -17.504 -16.523 12.606 1.00 35.41 170 GLU A N 1
ATOM 1370 C CA . GLU A 1 170 ? -18.538 -16.855 13.594 1.00 35.41 170 GLU A CA 1
ATOM 1371 C C . GLU A 1 170 ? -17.892 -17.431 14.870 1.00 35.41 170 GLU A C 1
ATOM 1373 O O . GLU A 1 170 ? -17.068 -18.347 14.804 1.00 35.41 170 GLU A O 1
ATOM 1378 N N . VAL A 1 171 ? -18.283 -16.901 16.037 1.00 36.16 171 VAL A N 1
ATOM 1379 C CA . VAL A 1 171 ? -18.096 -17.527 17.360 1.00 36.16 171 VAL A CA 1
ATOM 1380 C C . VAL A 1 171 ? -19.426 -17.533 18.093 1.00 36.16 171 VAL A C 1
ATOM 1382 O O . VAL A 1 171 ? -20.047 -16.446 18.173 1.00 36.16 171 VAL A O 1
#